Protein AF-A0A661N3G0-F1 (afdb_monomer)

Mean predicted aligned error: 7.94 Å

Structure (mmCIF, N/CA/C/O backbone):
data_AF-A0A661N3G0-F1
#
_entry.id   AF-A0A661N3G0-F1
#
loop_
_atom_site.group_PDB
_atom_site.id
_atom_site.type_symb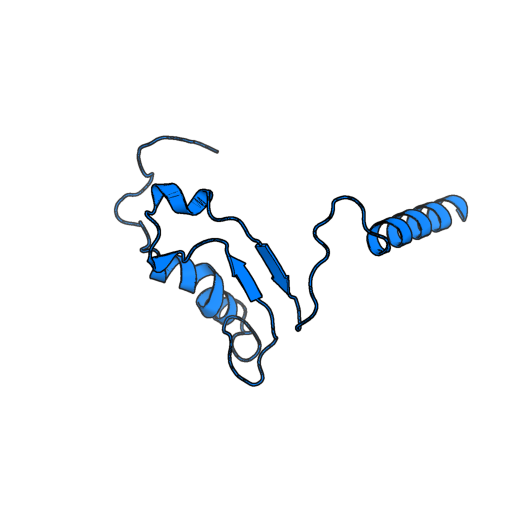ol
_atom_site.label_atom_id
_atom_site.label_alt_id
_atom_site.label_comp_id
_atom_site.label_asym_id
_atom_site.label_entity_id
_atom_site.label_seq_id
_atom_site.pdbx_PDB_ins_code
_atom_site.Cartn_x
_atom_site.Cartn_y
_atom_site.Cartn_z
_atom_site.occupancy
_atom_site.B_iso_or_equiv
_atom_site.auth_seq_id
_atom_site.auth_comp_id
_atom_site.auth_asym_id
_atom_site.auth_atom_id
_atom_site.pdbx_PDB_model_num
ATOM 1 N N . PRO A 1 1 ? -2.608 17.519 -13.783 1.00 49.88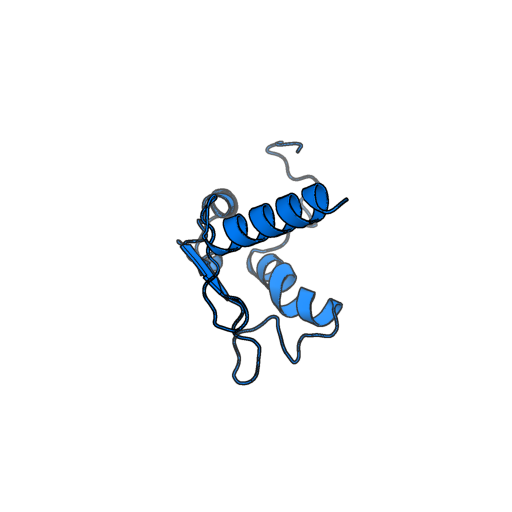 1 PRO A N 1
ATOM 2 C CA . PRO A 1 1 ? -1.341 16.776 -14.008 1.00 49.88 1 PRO A CA 1
ATOM 3 C C . PRO A 1 1 ? -0.982 16.758 -15.501 1.00 49.88 1 PRO A C 1
ATOM 5 O O . PRO A 1 1 ? -1.880 16.569 -16.317 1.00 49.88 1 PRO A O 1
ATOM 8 N N . ARG A 1 2 ? 0.291 16.976 -15.868 1.00 54.69 2 ARG A N 1
ATOM 9 C CA . ARG A 1 2 ? 0.747 16.731 -17.246 1.00 54.69 2 ARG A CA 1
ATOM 10 C C . ARG A 1 2 ? 0.646 15.224 -17.504 1.00 54.69 2 ARG A C 1
ATOM 12 O O . ARG A 1 2 ? 1.445 14.470 -16.968 1.00 54.69 2 ARG A O 1
ATOM 19 N N . ARG A 1 3 ? -0.375 14.793 -18.248 1.00 56.97 3 ARG A N 1
ATOM 20 C CA . ARG A 1 3 ? -0.420 13.466 -18.874 1.00 56.97 3 ARG A CA 1
ATOM 21 C C . ARG A 1 3 ? 0.278 13.610 -20.222 1.00 56.97 3 ARG A C 1
ATOM 23 O O . ARG A 1 3 ? -0.356 14.011 -21.189 1.00 56.97 3 ARG A O 1
ATOM 30 N N . GLY A 1 4 ? 1.593 13.445 -20.229 1.00 65.81 4 GLY A N 1
ATOM 31 C CA . GLY A 1 4 ? 2.355 13.228 -21.453 1.00 65.81 4 GLY A CA 1
ATOM 32 C C . GLY A 1 4 ? 2.847 11.789 -21.440 1.00 65.81 4 GLY A C 1
ATOM 33 O O . GLY A 1 4 ? 3.176 11.285 -20.367 1.00 65.81 4 GLY A O 1
ATOM 34 N N . ASP A 1 5 ? 2.876 11.148 -22.602 1.00 72.06 5 ASP A N 1
ATOM 35 C CA . ASP A 1 5 ? 3.332 9.758 -22.731 1.00 72.06 5 ASP A CA 1
ATOM 36 C C . ASP A 1 5 ? 4.852 9.626 -22.512 1.00 72.06 5 ASP A C 1
ATOM 38 O O . ASP A 1 5 ? 5.359 8.543 -22.229 1.00 72.06 5 ASP A O 1
ATOM 42 N N . GLU A 1 6 ? 5.589 10.740 -22.589 1.00 80.06 6 GLU A N 1
ATOM 43 C CA . GLU A 1 6 ? 7.025 10.792 -22.325 1.00 80.06 6 GLU A CA 1
ATOM 44 C C . GLU A 1 6 ? 7.349 10.996 -20.836 1.00 80.06 6 GLU A C 1
ATOM 46 O O . GLU A 1 6 ? 6.908 11.972 -20.216 1.00 80.06 6 GLU A O 1
ATOM 51 N N . PRO A 1 7 ? 8.183 10.122 -20.247 1.00 80.19 7 PRO A N 1
ATOM 52 C CA . PRO A 1 7 ? 8.609 10.279 -18.861 1.00 80.19 7 PRO A CA 1
ATOM 53 C C . PRO A 1 7 ? 9.532 11.481 -18.670 1.00 80.19 7 PRO A C 1
ATOM 55 O O . PRO A 1 7 ? 10.489 11.659 -19.416 1.00 80.19 7 PRO A O 1
ATOM 58 N N . LEU A 1 8 ? 9.268 12.265 -17.620 1.00 85.25 8 LEU A N 1
ATOM 59 C CA . LEU A 1 8 ? 9.961 13.530 -17.333 1.00 85.25 8 LEU A CA 1
ATOM 60 C C . LEU A 1 8 ? 11.479 13.373 -17.148 1.00 85.25 8 LEU A C 1
ATOM 62 O O . LEU A 1 8 ? 12.242 14.204 -17.627 1.00 85.25 8 LEU A O 1
ATOM 66 N N . ALA A 1 9 ? 11.906 12.313 -16.461 1.00 90.19 9 ALA A N 1
ATOM 67 C CA . ALA A 1 9 ? 13.308 11.978 -16.229 1.00 90.19 9 ALA A CA 1
ATOM 68 C C . ALA A 1 9 ? 13.484 10.454 -16.354 1.00 90.19 9 ALA A C 1
ATOM 70 O O . ALA A 1 9 ? 13.357 9.725 -15.370 1.00 90.19 9 ALA A O 1
ATOM 71 N N . PRO A 1 10 ? 13.719 9.926 -17.571 1.00 88.88 10 PRO A N 1
ATOM 72 C CA . PRO A 1 10 ? 13.758 8.483 -17.808 1.00 88.88 10 PRO A CA 1
ATOM 73 C C . PRO A 1 10 ? 14.797 7.736 -16.963 1.00 88.88 10 PRO A C 1
ATOM 75 O O . PRO A 1 10 ? 14.573 6.584 -16.607 1.00 88.88 10 PRO A O 1
ATOM 78 N N . THR A 1 11 ? 15.906 8.396 -16.629 1.00 94.50 11 THR A N 1
ATOM 79 C CA . THR A 1 11 ? 16.998 7.845 -15.814 1.00 94.50 11 THR A CA 1
ATOM 80 C C . THR A 1 11 ? 16.679 7.773 -14.323 1.00 94.50 11 THR A C 1
ATOM 82 O O . THR A 1 11 ? 17.368 7.064 -13.604 1.00 94.50 11 THR A O 1
ATOM 85 N N . GLU A 1 12 ? 15.656 8.488 -13.853 1.00 93.12 12 GLU A N 1
ATOM 86 C CA . GLU A 1 12 ? 15.226 8.511 -12.446 1.00 93.12 12 GLU A CA 1
ATOM 87 C C . GLU A 1 12 ? 13.996 7.619 -12.207 1.00 93.12 12 GLU A C 1
ATOM 89 O O . GLU A 1 12 ? 13.358 7.688 -11.155 1.00 93.12 12 GLU A O 1
ATOM 94 N N . ARG A 1 13 ? 13.618 6.785 -13.189 1.00 91.25 13 ARG A N 1
ATOM 95 C CA . ARG A 1 13 ? 12.491 5.860 -13.034 1.00 91.25 13 ARG A CA 1
ATOM 96 C C . ARG A 1 13 ? 12.795 4.833 -11.954 1.00 91.25 13 ARG A C 1
ATOM 98 O O . ARG A 1 13 ? 13.809 4.145 -12.008 1.00 91.25 13 ARG A O 1
ATOM 105 N N . LEU A 1 14 ? 11.844 4.684 -11.042 1.00 93.94 14 LEU A N 1
ATOM 106 C CA . LEU A 1 14 ? 11.853 3.613 -10.062 1.00 93.94 14 LEU A CA 1
ATOM 107 C C . LEU A 1 14 ? 11.313 2.329 -10.688 1.00 93.94 14 LEU A C 1
ATOM 109 O O . LEU A 1 14 ? 10.345 2.343 -11.454 1.00 93.94 14 LEU A O 1
ATOM 113 N N . THR A 1 15 ? 11.900 1.207 -10.300 1.00 95.50 15 THR A N 1
ATOM 114 C CA . THR A 1 15 ? 11.259 -0.100 -10.428 1.00 95.50 15 THR A CA 1
ATOM 115 C C . THR A 1 15 ? 10.016 -0.170 -9.536 1.00 95.50 15 THR A C 1
ATOM 117 O O . THR A 1 15 ? 9.875 0.576 -8.563 1.00 95.50 15 THR A O 1
ATOM 120 N N . VAL A 1 16 ? 9.117 -1.117 -9.819 1.00 96.31 16 VAL A N 1
ATOM 121 C CA . VAL A 1 16 ? 7.934 -1.358 -8.973 1.00 96.31 16 VAL A CA 1
ATOM 122 C C . VAL A 1 16 ? 8.339 -1.676 -7.531 1.00 96.31 16 VAL A C 1
ATOM 124 O O . VAL A 1 16 ? 7.723 -1.171 -6.597 1.00 96.31 16 VAL A O 1
ATOM 127 N N . ALA A 1 17 ? 9.406 -2.455 -7.335 1.00 97.38 17 ALA A N 1
ATOM 128 C CA . ALA A 1 17 ? 9.900 -2.799 -6.006 1.00 97.38 17 ALA A CA 1
ATOM 129 C C . ALA A 1 17 ? 10.428 -1.582 -5.237 1.00 97.38 17 ALA A C 1
ATOM 131 O O . ALA A 1 17 ? 10.105 -1.412 -4.061 1.00 97.38 17 ALA A O 1
ATOM 132 N N . GLU A 1 18 ? 11.187 -0.707 -5.900 1.00 97.69 18 GLU A N 1
ATOM 133 C CA . GLU A 1 18 ? 11.668 0.538 -5.295 1.00 97.69 18 GLU A CA 1
ATOM 134 C C . GLU A 1 18 ? 10.512 1.475 -4.948 1.00 97.69 18 GLU A C 1
ATOM 136 O O . GLU A 1 18 ? 10.487 2.019 -3.847 1.00 97.69 18 GLU A O 1
ATOM 141 N N . ALA A 1 19 ? 9.527 1.622 -5.840 1.00 96.62 19 ALA A N 1
ATOM 142 C CA . ALA A 1 19 ? 8.335 2.425 -5.583 1.00 96.62 19 ALA A CA 1
ATOM 143 C C . ALA A 1 19 ? 7.499 1.856 -4.421 1.00 96.62 19 ALA A C 1
ATOM 145 O O . ALA A 1 19 ? 7.045 2.605 -3.555 1.00 96.62 19 ALA A O 1
ATOM 146 N N . PHE A 1 20 ? 7.339 0.532 -4.350 1.00 96.94 20 PHE A N 1
ATOM 147 C CA . PHE A 1 20 ? 6.614 -0.128 -3.266 1.00 96.94 20 PHE A CA 1
ATOM 148 C C . PHE A 1 20 ? 7.315 0.071 -1.917 1.00 96.94 20 PHE A C 1
ATOM 150 O O . PHE A 1 20 ? 6.675 0.456 -0.937 1.00 96.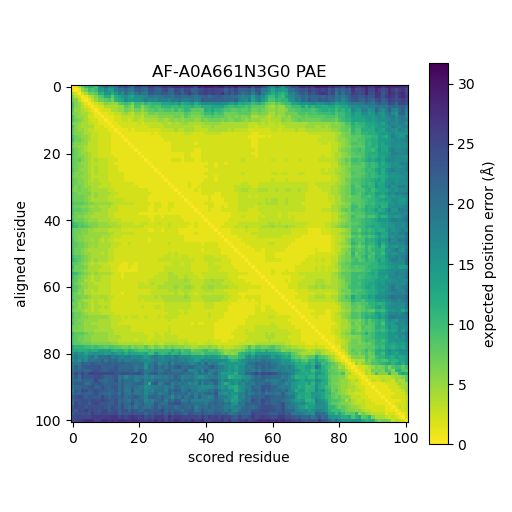94 20 P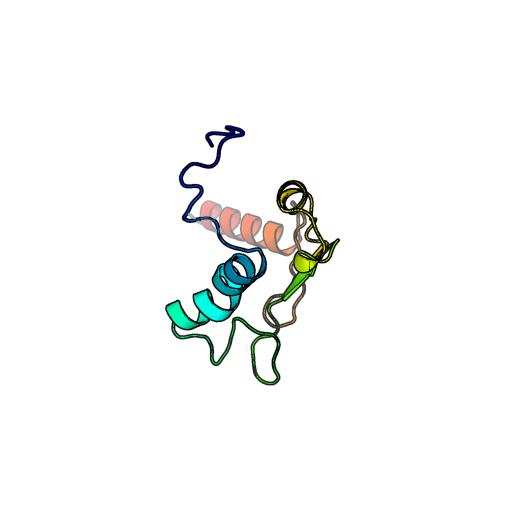HE A O 1
ATOM 157 N N . ALA A 1 21 ? 8.639 -0.113 -1.865 1.00 98.12 21 ALA A N 1
ATOM 158 C CA . ALA A 1 21 ? 9.438 0.146 -0.668 1.00 98.12 21 ALA A CA 1
ATOM 159 C C . ALA A 1 21 ? 9.415 1.632 -0.273 1.00 98.12 21 ALA A C 1
ATOM 161 O O . ALA A 1 21 ? 9.250 1.948 0.907 1.00 98.12 21 ALA A O 1
ATOM 162 N N . ALA A 1 22 ? 9.510 2.544 -1.252 1.00 98.06 22 ALA A N 1
ATOM 163 C CA . ALA A 1 22 ? 9.407 3.991 -1.051 1.00 98.06 22 ALA A CA 1
ATOM 164 C C . ALA A 1 22 ? 8.117 4.376 -0.314 1.00 98.06 22 ALA A C 1
ATOM 166 O O . ALA A 1 22 ? 8.166 5.191 0.603 1.00 98.06 22 ALA A O 1
ATOM 167 N N . MET A 1 23 ? 6.994 3.741 -0.663 1.00 96.81 23 MET A N 1
ATOM 168 C CA . MET A 1 23 ? 5.679 3.999 -0.068 1.00 96.81 23 MET A CA 1
ATOM 169 C C . MET A 1 23 ? 5.393 3.217 1.223 1.00 96.81 23 MET A C 1
ATOM 171 O O . MET A 1 23 ? 4.354 3.436 1.842 1.00 96.81 23 MET A O 1
ATOM 175 N N . THR A 1 24 ? 6.281 2.311 1.642 1.00 97.75 24 THR A N 1
ATOM 176 C CA . THR A 1 24 ? 6.073 1.439 2.811 1.00 97.75 24 THR A CA 1
ATOM 177 C C . THR A 1 24 ? 7.254 1.520 3.780 1.00 97.75 24 THR A C 1
ATOM 179 O O . THR A 1 24 ? 7.311 2.423 4.618 1.00 97.75 24 THR A O 1
ATOM 182 N N . THR A 1 25 ? 8.225 0.616 3.668 1.00 98.50 25 THR A N 1
ATOM 183 C CA . THR A 1 25 ? 9.342 0.470 4.610 1.00 98.50 25 THR A CA 1
ATOM 184 C C . THR A 1 25 ? 10.266 1.688 4.628 1.00 98.50 25 THR A C 1
ATOM 186 O O . THR A 1 25 ? 10.711 2.109 5.695 1.00 98.50 25 THR A O 1
ATOM 189 N N . HIS A 1 26 ? 10.540 2.305 3.474 1.00 98.56 26 HIS A N 1
ATOM 190 C CA . HIS A 1 26 ? 11.383 3.501 3.407 1.00 98.56 26 HIS A CA 1
ATOM 191 C C . HIS A 1 26 ? 10.668 4.733 3.960 1.00 98.56 26 HIS A C 1
ATOM 193 O O . HIS A 1 26 ? 11.316 5.539 4.625 1.00 98.56 26 HIS A O 1
ATOM 199 N N . ALA A 1 27 ? 9.361 4.879 3.723 1.00 98.25 27 ALA A N 1
ATOM 200 C CA . ALA A 1 27 ? 8.569 5.947 4.329 1.00 98.25 27 ALA A CA 1
ATOM 201 C C . ALA A 1 27 ? 8.537 5.811 5.858 1.00 98.25 27 ALA A C 1
ATOM 203 O O . ALA A 1 27 ? 8.770 6.789 6.564 1.00 98.25 27 ALA A O 1
ATOM 204 N N . ALA A 1 28 ? 8.332 4.596 6.377 1.00 98.38 28 ALA A N 1
ATOM 205 C CA . ALA A 1 28 ? 8.337 4.350 7.818 1.00 98.38 28 ALA A CA 1
ATOM 206 C C . ALA A 1 28 ? 9.687 4.703 8.460 1.00 98.38 28 ALA A C 1
ATOM 208 O O . ALA A 1 28 ? 9.707 5.399 9.472 1.00 98.38 28 ALA A O 1
ATOM 209 N N . ARG A 1 29 ? 10.804 4.325 7.821 1.00 98.50 29 ARG A N 1
ATOM 210 C CA . ARG A 1 29 ? 12.154 4.696 8.273 1.00 98.50 29 ARG A CA 1
ATOM 211 C C . ARG A 1 29 ? 12.390 6.207 8.246 1.00 98.50 29 ARG A C 1
ATOM 213 O O . ARG A 1 29 ? 12.959 6.757 9.179 1.00 98.50 29 ARG A O 1
ATOM 220 N N . GLN A 1 30 ? 11.954 6.896 7.189 1.00 98.50 30 GLN A N 1
ATOM 221 C CA . GLN A 1 30 ? 12.079 8.359 7.090 1.00 98.50 30 GLN A CA 1
ATOM 222 C C . GLN A 1 30 ? 11.306 9.087 8.197 1.00 98.50 30 GLN A C 1
ATOM 224 O O . GLN A 1 30 ? 11.714 10.160 8.631 1.00 98.50 30 GLN A O 1
ATOM 229 N N . LEU A 1 31 ? 10.200 8.496 8.652 1.00 98.12 31 LEU A N 1
ATOM 230 C CA . LEU A 1 31 ? 9.377 9.010 9.741 1.00 98.12 31 LEU A CA 1
ATOM 231 C C . LEU A 1 31 ? 9.835 8.540 11.135 1.00 98.12 31 LEU A C 1
ATOM 233 O O . LEU A 1 31 ? 9.289 9.024 12.125 1.00 98.12 31 LEU A O 1
ATOM 237 N N . GLY A 1 32 ? 10.806 7.624 11.230 1.00 98.38 32 GLY A N 1
ATOM 238 C CA . GLY A 1 32 ? 11.267 7.043 12.496 1.00 98.38 32 GLY A CA 1
ATOM 239 C C . GLY A 1 32 ? 10.226 6.154 13.187 1.00 98.38 32 GLY A C 1
ATOM 240 O O . GLY A 1 32 ? 10.136 6.151 14.414 1.00 98.38 32 GLY A O 1
ATOM 241 N N . VAL A 1 33 ? 9.379 5.465 12.413 1.00 98.25 33 VAL A N 1
ATOM 242 C CA . VAL A 1 33 ? 8.281 4.611 12.916 1.00 98.25 33 VAL A CA 1
ATOM 243 C C . VAL A 1 33 ? 8.351 3.166 12.408 1.00 98.25 33 VAL A C 1
ATOM 245 O O . VAL A 1 33 ? 7.390 2.411 12.549 1.00 98.25 33 VAL A O 1
ATOM 248 N N . GLU A 1 34 ? 9.469 2.760 11.814 1.00 98.19 34 GLU A N 1
ATOM 249 C CA . GLU A 1 34 ? 9.708 1.439 11.220 1.00 98.19 34 GLU A CA 1
ATOM 250 C C . GLU A 1 34 ? 9.580 0.269 12.206 1.00 98.19 34 GLU A C 1
ATOM 252 O O . GLU A 1 34 ? 9.218 -0.838 11.804 1.00 98.19 34 GLU A O 1
ATOM 257 N N . GLU A 1 35 ? 9.808 0.516 13.498 1.00 98.25 35 GLU A N 1
ATOM 258 C CA . GLU A 1 35 ? 9.615 -0.468 14.573 1.00 98.25 35 GLU A CA 1
ATOM 259 C C . GLU A 1 35 ? 8.132 -0.792 14.808 1.00 98.25 35 GLU A C 1
ATOM 261 O O . GLU A 1 35 ? 7.792 -1.817 15.395 1.00 98.25 35 GLU A O 1
ATOM 266 N N . HIS A 1 36 ? 7.225 0.067 14.336 1.00 97.94 36 HIS A N 1
ATOM 267 C CA . HIS A 1 36 ? 5.790 -0.050 14.588 1.00 97.94 36 HIS A CA 1
ATOM 268 C C . HIS A 1 36 ? 4.947 -0.132 13.312 1.00 97.94 36 HIS A C 1
ATOM 270 O O . HIS A 1 36 ? 3.809 -0.593 13.380 1.00 97.94 36 HIS A O 1
ATOM 276 N N . ARG A 1 37 ? 5.454 0.333 12.163 1.00 98.00 37 ARG A N 1
ATOM 277 C CA . ARG A 1 37 ? 4.706 0.487 10.902 1.00 98.00 37 ARG A CA 1
ATOM 278 C C . ARG A 1 37 ? 5.593 0.224 9.682 1.00 98.00 37 ARG A C 1
ATOM 280 O O . ARG A 1 37 ? 6.814 0.177 9.775 1.00 98.00 37 ARG A O 1
ATOM 287 N N . GLY A 1 38 ? 4.965 0.093 8.513 1.00 96.56 38 GLY A N 1
ATOM 288 C CA . GLY A 1 38 ? 5.653 0.004 7.218 1.00 96.56 38 GLY A CA 1
ATOM 289 C C . GLY A 1 38 ? 5.961 -1.413 6.733 1.00 96.56 38 GLY A C 1
ATOM 290 O O . GLY A 1 38 ? 6.367 -1.568 5.585 1.00 96.56 38 GLY A O 1
ATOM 291 N N . SER A 1 39 ? 5.730 -2.439 7.555 1.00 98.12 39 SER A N 1
ATOM 292 C CA . SER A 1 39 ? 5.758 -3.848 7.151 1.00 98.12 39 SER A CA 1
ATOM 293 C C . SER A 1 39 ? 4.756 -4.680 7.956 1.00 98.12 39 SER A C 1
ATOM 295 O O . SER A 1 39 ? 4.329 -4.279 9.039 1.00 98.12 39 SER A O 1
ATOM 297 N N . LEU A 1 40 ? 4.372 -5.841 7.415 1.00 97.31 40 LEU A N 1
ATOM 298 C CA . LEU A 1 40 ? 3.477 -6.795 8.073 1.00 97.31 40 LEU A CA 1
ATOM 299 C C . LEU A 1 40 ? 4.298 -7.845 8.823 1.00 97.31 40 LEU A C 1
ATOM 301 O O . LEU A 1 40 ? 4.586 -8.923 8.308 1.00 97.31 40 LEU A O 1
ATOM 305 N N . GLU A 1 41 ? 4.681 -7.505 10.048 1.00 97.94 41 GLU A N 1
ATOM 306 C CA . GLU A 1 41 ? 5.451 -8.355 10.958 1.00 97.94 41 GLU A CA 1
ATOM 307 C C . GLU A 1 41 ? 4.759 -8.425 12.323 1.00 97.94 41 GLU A C 1
ATOM 309 O O . GLU A 1 41 ? 3.999 -7.532 12.708 1.00 97.94 41 GLU A O 1
ATOM 314 N N . GLN A 1 42 ? 5.021 -9.491 13.080 1.00 97.56 42 GLN A N 1
ATOM 315 C CA . GLN A 1 42 ? 4.461 -9.639 14.420 1.00 97.56 42 GLN A CA 1
ATOM 316 C C . GLN A 1 42 ? 4.913 -8.484 15.329 1.00 97.56 42 GLN A C 1
ATOM 318 O O . GLN A 1 42 ? 6.096 -8.168 15.398 1.00 97.56 42 GLN A O 1
ATOM 323 N N . GLY A 1 43 ? 3.965 -7.878 16.048 1.00 97.19 43 GLY A N 1
ATOM 324 C CA . GLY A 1 43 ? 4.223 -6.759 16.962 1.00 97.19 43 GLY A CA 1
ATOM 325 C C . GLY A 1 43 ? 4.056 -5.368 16.340 1.00 97.19 43 GLY A C 1
ATOM 326 O O . GLY A 1 43 ? 3.978 -4.395 17.087 1.00 97.19 43 GLY A O 1
ATOM 327 N N . LYS A 1 44 ? 3.933 -5.263 15.010 1.00 98.38 44 LYS A N 1
ATOM 328 C CA . LYS A 1 44 ? 3.633 -4.002 14.312 1.00 98.38 44 LYS A CA 1
ATOM 329 C C . LYS A 1 44 ? 2.128 -3.760 14.187 1.00 98.38 44 LYS A C 1
ATOM 331 O O . LYS A 1 44 ? 1.317 -4.676 14.342 1.00 98.38 44 LYS A O 1
ATOM 336 N N . ALA A 1 45 ? 1.758 -2.513 13.905 1.00 97.88 45 ALA A N 1
ATOM 337 C CA . ALA A 1 45 ? 0.383 -2.139 13.604 1.00 97.88 45 ALA A CA 1
ATOM 338 C C . ALA A 1 45 ? -0.120 -2.901 12.370 1.00 97.88 45 ALA A C 1
ATOM 340 O O . ALA A 1 45 ? 0.569 -2.995 11.353 1.00 97.88 45 ALA A O 1
ATOM 341 N N . ALA A 1 46 ? -1.344 -3.423 12.449 1.00 97.88 46 ALA A N 1
ATOM 342 C CA . ALA A 1 46 ? -1.995 -4.125 11.347 1.00 97.88 46 ALA A CA 1
ATOM 343 C C . ALA A 1 46 ? -2.624 -3.132 10.350 1.00 97.88 46 ALA A C 1
ATOM 345 O O . ALA A 1 46 ? -3.836 -3.140 10.121 1.00 97.88 46 ALA A O 1
ATOM 346 N N . ASP A 1 47 ? -1.780 -2.269 9.784 1.00 97.75 47 ASP A N 1
ATOM 347 C CA . ASP A 1 47 ? -2.138 -1.343 8.714 1.00 97.75 47 ASP A CA 1
ATOM 348 C C . ASP A 1 47 ? -1.878 -2.006 7.363 1.00 97.75 47 ASP A C 1
ATOM 350 O O . ASP A 1 47 ? -0.732 -2.287 7.005 1.00 97.75 47 ASP A O 1
ATOM 354 N N . LEU A 1 48 ? -2.938 -2.274 6.604 1.00 97.31 48 LEU A N 1
ATOM 355 C CA . LEU A 1 48 ? -2.814 -2.962 5.322 1.00 97.31 48 LEU A CA 1
ATOM 356 C C . LEU A 1 48 ? -3.892 -2.550 4.332 1.00 97.31 48 LEU A C 1
ATOM 358 O O . LEU A 1 48 ? -4.975 -2.083 4.695 1.00 97.31 48 LEU A O 1
ATOM 362 N N . VAL A 1 49 ? -3.590 -2.786 3.061 1.00 97.00 49 VAL A N 1
ATOM 363 C CA . VAL A 1 49 ? -4.532 -2.661 1.953 1.00 97.00 49 VAL A CA 1
ATOM 364 C C . VAL A 1 49 ? -4.646 -3.993 1.231 1.00 97.00 49 VAL A C 1
ATOM 366 O O . VAL A 1 49 ? -3.649 -4.678 1.009 1.00 97.00 49 VAL A O 1
ATOM 369 N N . LEU A 1 50 ? -5.869 -4.356 0.860 1.00 97.25 50 LEU A N 1
ATOM 370 C CA . LEU A 1 50 ? -6.124 -5.466 -0.047 1.00 97.25 50 LEU A CA 1
ATOM 371 C C . LEU A 1 50 ? -6.259 -4.904 -1.460 1.00 97.25 50 LEU A C 1
ATOM 373 O O . LEU A 1 50 ? -7.073 -4.011 -1.692 1.00 97.25 50 LEU A O 1
ATOM 377 N N . LEU A 1 51 ? -5.471 -5.431 -2.391 1.00 97.50 51 LEU A N 1
ATOM 378 C CA . LEU A 1 51 ? -5.442 -4.991 -3.783 1.00 97.50 51 LEU A CA 1
ATOM 379 C C . LEU A 1 51 ? -6.094 -6.037 -4.690 1.00 97.50 51 LEU A C 1
ATOM 381 O O . LEU A 1 51 ? -6.009 -7.235 -4.429 1.00 97.50 51 LEU A O 1
ATOM 385 N N . SER A 1 52 ? -6.730 -5.580 -5.767 1.00 98.25 52 SER A N 1
ATOM 386 C CA . SER A 1 52 ? -7.368 -6.449 -6.770 1.00 98.25 52 SER A CA 1
ATOM 387 C C . SER A 1 52 ? -6.381 -7.257 -7.618 1.00 98.25 52 SER A C 1
ATOM 389 O O . SER A 1 52 ? -6.756 -8.285 -8.180 1.00 98.25 52 SER A O 1
ATOM 391 N N . ARG A 1 53 ? -5.123 -6.810 -7.710 1.00 98.19 53 ARG A N 1
ATOM 392 C CA . ARG A 1 53 ? -4.027 -7.468 -8.434 1.00 98.19 53 ARG A CA 1
ATOM 393 C C . ARG A 1 53 ? -2.713 -7.296 -7.679 1.00 98.19 53 ARG A C 1
ATOM 395 O O . ARG A 1 53 ? -2.562 -6.357 -6.898 1.00 98.19 53 ARG A O 1
ATOM 402 N N . ASN A 1 54 ? -1.761 -8.192 -7.935 1.00 97.75 54 ASN A N 1
ATOM 403 C CA . ASN A 1 54 ? -0.399 -8.068 -7.429 1.00 97.75 54 ASN A CA 1
ATOM 404 C C . ASN A 1 54 ? 0.363 -6.987 -8.226 1.00 97.75 54 ASN A C 1
ATOM 406 O O . ASN A 1 54 ? 0.568 -7.178 -9.428 1.00 97.75 54 ASN A O 1
ATOM 410 N N . PRO A 1 55 ? 0.829 -5.888 -7.601 1.00 97.12 55 PRO A N 1
ATOM 411 C CA . PRO A 1 55 ? 1.591 -4.853 -8.300 1.00 97.12 55 PRO A CA 1
ATOM 412 C C . PRO A 1 55 ? 2.885 -5.374 -8.933 1.00 97.12 55 PRO A C 1
ATOM 414 O O . PRO A 1 55 ? 3.298 -4.864 -9.966 1.00 97.12 55 PRO A O 1
ATOM 417 N N . PHE A 1 56 ? 3.507 -6.404 -8.346 1.00 97.50 56 PHE A N 1
ATOM 418 C CA . PHE A 1 56 ? 4.767 -6.971 -8.841 1.00 97.50 56 PHE A CA 1
ATOM 419 C C . PHE A 1 56 ? 4.612 -7.783 -10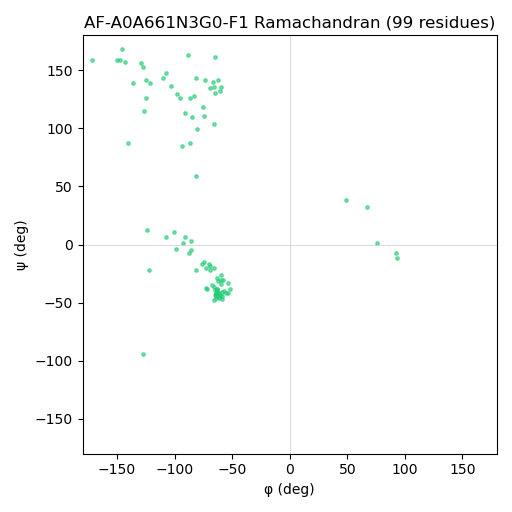.133 1.00 97.50 56 PHE A C 1
ATOM 421 O O . PHE A 1 56 ? 5.589 -7.946 -10.857 1.00 97.50 56 PHE A O 1
ATOM 428 N N . ASP A 1 57 ? 3.390 -8.231 -10.435 1.00 97.44 57 ASP A N 1
ATOM 429 C CA . ASP A 1 57 ? 3.056 -8.976 -11.654 1.00 97.44 57 ASP A CA 1
ATOM 430 C C . ASP A 1 57 ? 2.247 -8.119 -12.651 1.00 97.44 57 ASP A C 1
ATOM 432 O O . ASP A 1 57 ? 1.756 -8.627 -13.657 1.00 97.44 57 ASP A O 1
ATOM 436 N N . THR A 1 58 ? 2.062 -6.823 -12.365 1.00 97.00 58 THR A N 1
ATOM 437 C CA . THR A 1 58 ? 1.275 -5.894 -13.192 1.00 97.00 58 THR A CA 1
ATOM 438 C C . THR A 1 58 ? 2.207 -4.992 -14.003 1.00 97.00 58 THR A C 1
ATOM 440 O O . THR A 1 58 ? 3.192 -4.477 -13.472 1.00 97.00 58 THR A O 1
ATOM 443 N N . ALA A 1 59 ? 1.896 -4.779 -15.286 1.00 94.69 59 ALA A N 1
ATOM 444 C CA . ALA A 1 59 ? 2.663 -3.868 -16.131 1.00 94.69 59 ALA A CA 1
ATOM 445 C C . ALA A 1 59 ? 2.599 -2.426 -15.579 1.00 94.69 59 ALA A C 1
ATOM 447 O O . ALA A 1 59 ? 1.542 -2.019 -15.089 1.00 94.69 59 ALA A O 1
ATOM 448 N N . PRO A 1 60 ? 3.690 -1.637 -15.632 1.00 91.62 60 PRO A N 1
ATOM 449 C CA . PRO A 1 60 ? 3.726 -0.281 -15.074 1.00 91.62 60 PRO A CA 1
ATOM 450 C C . PRO A 1 60 ? 2.587 0.640 -15.537 1.00 91.62 60 PRO A C 1
ATOM 452 O O . PRO A 1 60 ? 2.057 1.415 -14.743 1.00 91.62 60 PRO A O 1
ATOM 455 N N . GLU A 1 61 ? 2.201 0.533 -16.805 1.00 90.44 61 GLU A N 1
ATOM 456 C CA . GLU A 1 61 ? 1.091 1.245 -17.438 1.00 90.44 61 GLU A CA 1
ATOM 457 C C . GLU A 1 61 ? -0.284 0.904 -16.836 1.00 90.44 61 GLU A C 1
ATOM 459 O O . GLU A 1 61 ? -1.148 1.778 -16.771 1.00 90.44 61 GLU A O 1
ATOM 464 N N . ASP A 1 62 ? -0.449 -0.310 -16.305 1.00 95.50 62 ASP A N 1
ATOM 465 C CA . ASP A 1 62 ? -1.709 -0.836 -15.763 1.00 95.50 62 ASP A CA 1
ATOM 466 C C . ASP A 1 62 ? -1.794 -0.730 -14.226 1.00 95.50 62 ASP A C 1
ATOM 468 O O . ASP A 1 62 ? -2.815 -1.074 -13.617 1.00 95.50 62 ASP A O 1
ATOM 472 N N . LEU A 1 63 ? -0.729 -0.258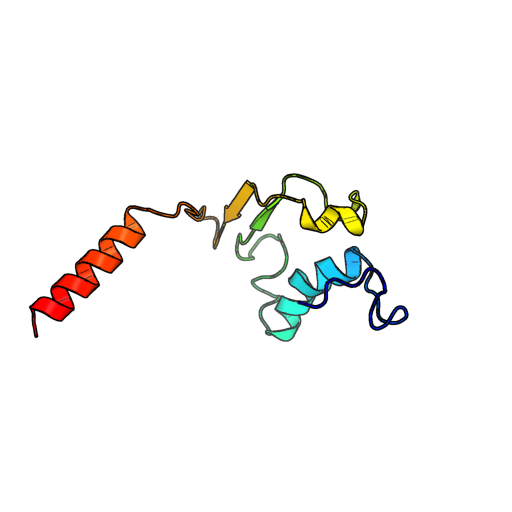 -13.559 1.00 94.81 63 LEU A N 1
ATOM 473 C CA . LEU A 1 63 ? -0.691 -0.112 -12.096 1.00 94.81 63 LEU A CA 1
ATOM 474 C C . LEU A 1 63 ? -1.787 0.827 -11.576 1.00 94.81 63 LEU A C 1
ATOM 476 O O . LEU A 1 63 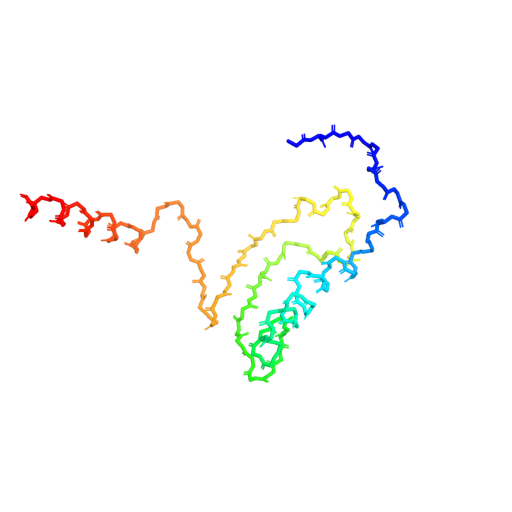? -2.319 0.611 -10.487 1.00 94.81 63 LEU A O 1
ATOM 480 N N . GLY A 1 64 ? -2.135 1.858 -12.352 1.00 93.38 64 GLY A N 1
ATOM 481 C CA . GLY A 1 64 ? -3.184 2.820 -12.003 1.00 93.38 64 GLY A CA 1
ATOM 482 C C . GLY A 1 64 ? -4.589 2.215 -11.945 1.00 93.38 64 GLY A C 1
ATOM 483 O O . GLY A 1 64 ? -5.459 2.772 -11.278 1.00 93.38 64 GLY A O 1
ATOM 484 N N . ASP A 1 65 ? -4.785 1.062 -12.583 1.00 96.62 65 ASP A N 1
ATOM 485 C CA . ASP A 1 65 ? -6.066 0.362 -12.635 1.00 96.62 65 ASP A CA 1
ATOM 486 C C . ASP A 1 65 ? -6.213 -0.676 -11.510 1.00 96.62 65 ASP A C 1
ATOM 488 O O . ASP A 1 65 ? -7.201 -1.415 -11.472 1.00 96.62 65 ASP A O 1
ATOM 492 N N . ILE A 1 66 ? -5.220 -0.810 -10.620 1.00 97.50 66 ILE A N 1
ATOM 493 C CA . ILE A 1 66 ? -5.313 -1.708 -9.467 1.00 97.50 66 ILE A CA 1
ATOM 494 C C . ILE A 1 66 ? -6.249 -1.082 -8.432 1.00 97.50 66 ILE A C 1
ATOM 496 O O . ILE A 1 66 ? -5.923 -0.104 -7.762 1.00 97.50 66 ILE A O 1
ATOM 500 N N . GLU A 1 67 ? -7.418 -1.689 -8.260 1.00 96.88 67 GLU A N 1
ATOM 501 C CA . GLU A 1 67 ? -8.383 -1.266 -7.249 1.00 96.88 67 GLU A CA 1
ATOM 502 C C . GLU A 1 67 ? -7.945 -1.653 -5.831 1.00 96.88 67 GLU A C 1
ATOM 504 O O . GLU A 1 67 ? -7.459 -2.766 -5.594 1.00 96.88 67 GLU A O 1
ATOM 509 N N . VAL A 1 68 ? -8.198 -0.752 -4.879 1.00 96.00 68 VAL A N 1
ATOM 510 C CA . VAL A 1 68 ? -8.127 -1.033 -3.441 1.00 96.00 68 VAL A CA 1
ATOM 511 C C . VAL A 1 68 ? -9.459 -1.638 -3.005 1.00 96.00 68 VAL A C 1
ATOM 513 O O . VAL A 1 68 ? -10.476 -0.950 -2.943 1.00 96.00 68 VAL A O 1
ATOM 516 N N . LEU A 1 69 ? -9.445 -2.929 -2.685 1.00 96.06 69 LEU A N 1
ATOM 517 C CA . LEU A 1 69 ? -10.625 -3.689 -2.264 1.00 96.06 69 LEU A CA 1
ATOM 518 C C . LEU A 1 69 ? -10.959 -3.487 -0.782 1.00 96.06 69 LEU A C 1
ATOM 520 O O . LEU A 1 69 ? -12.093 -3.701 -0.359 1.00 96.06 69 LEU A O 1
ATOM 524 N N . GLY A 1 70 ? -9.975 -3.079 0.017 1.00 96.06 70 GLY A N 1
ATOM 525 C CA . GLY A 1 70 ? -10.163 -2.802 1.432 1.00 96.06 70 GLY A CA 1
ATOM 526 C C . GLY A 1 70 ? -8.938 -2.165 2.066 1.00 96.06 70 GLY A C 1
ATOM 527 O O . GLY A 1 70 ? -7.818 -2.285 1.567 1.00 96.06 70 GLY A O 1
ATOM 528 N N . THR A 1 71 ? -9.164 -1.491 3.186 1.00 96.50 71 THR A N 1
ATOM 529 C CA . THR A 1 71 ? -8.122 -0.857 3.995 1.00 96.50 71 THR A CA 1
ATOM 530 C C . THR A 1 71 ? -8.397 -1.149 5.458 1.00 96.50 71 THR A C 1
ATOM 532 O O . THR A 1 71 ? -9.548 -1.085 5.893 1.00 96.50 71 THR A O 1
ATOM 535 N N . TRP A 1 72 ? -7.344 -1.441 6.212 1.00 97.81 72 TRP A N 1
ATOM 536 C CA . TRP A 1 72 ? -7.392 -1.613 7.655 1.00 97.81 72 TRP A CA 1
ATOM 537 C C . TRP A 1 72 ? -6.391 -0.676 8.312 1.00 97.81 72 TRP A C 1
ATOM 539 O O . TRP A 1 72 ? -5.297 -0.477 7.785 1.00 97.81 72 TRP A O 1
ATOM 549 N N . ILE A 1 73 ? -6.784 -0.118 9.455 1.00 96.50 73 ILE A N 1
ATOM 550 C CA . ILE A 1 73 ? -5.922 0.675 10.334 1.00 96.50 73 ILE A CA 1
ATOM 551 C C . ILE A 1 73 ? -5.977 0.040 11.716 1.00 96.50 73 ILE A C 1
ATOM 553 O O . ILE A 1 73 ? -7.071 -0.187 12.237 1.00 96.50 73 ILE A O 1
ATOM 557 N N . ASP A 1 74 ? -4.817 -0.289 12.284 1.00 96.56 74 ASP A N 1
ATOM 558 C CA . ASP A 1 74 ? -4.699 -1.013 13.557 1.00 96.56 74 ASP A CA 1
ATOM 559 C C . ASP A 1 74 ? -5.603 -2.272 13.606 1.00 96.56 74 ASP A C 1
ATOM 561 O O . ASP A 1 74 ? -6.246 -2.592 14.609 1.00 96.56 74 ASP A O 1
ATOM 565 N N . GLY A 1 75 ? -5.704 -2.982 12.475 1.00 96.88 75 GLY A N 1
ATOM 566 C CA . GLY A 1 75 ? -6.522 -4.189 12.323 1.00 96.88 75 GLY A CA 1
ATOM 567 C C . GLY A 1 75 ? -8.030 -3.946 12.195 1.00 96.88 75 GLY A C 1
ATOM 568 O O . GLY A 1 75 ? -8.789 -4.905 12.061 1.00 96.88 75 GLY A O 1
ATOM 569 N N . GLN A 1 76 ? -8.488 -2.692 12.198 1.00 96.56 76 GLN A N 1
ATOM 570 C CA . GLN A 1 76 ? -9.897 -2.340 12.025 1.00 96.56 76 GLN A CA 1
ATOM 571 C C . GLN A 1 76 ? -10.195 -1.952 10.573 1.00 96.56 76 GLN A C 1
ATOM 573 O O . GLN A 1 76 ? -9.492 -1.102 10.023 1.00 96.56 76 GLN A O 1
ATOM 578 N N . PRO A 1 77 ? -11.236 -2.523 9.938 1.00 95.19 77 PRO A N 1
ATOM 579 C CA . PRO A 1 77 ? -11.598 -2.164 8.573 1.00 95.19 77 PRO A CA 1
ATOM 580 C C . PRO A 1 77 ? -12.084 -0.711 8.494 1.00 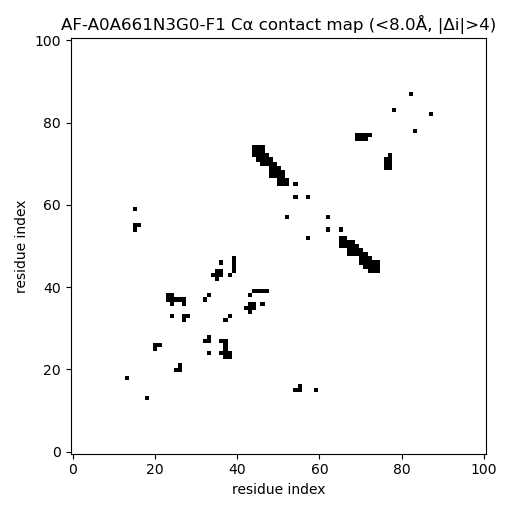95.19 77 PRO A C 1
ATOM 582 O O . PRO A 1 77 ? -12.907 -0.265 9.297 1.00 95.19 77 PRO A O 1
ATOM 585 N N . VAL A 1 78 ? -11.606 0.017 7.488 1.00 92.75 78 VAL A N 1
ATOM 586 C CA . VAL A 1 78 ? -12.016 1.393 7.197 1.00 92.75 78 VAL A CA 1
ATOM 587 C C . VAL A 1 78 ? -13.307 1.388 6.378 1.00 92.75 78 VAL A C 1
ATOM 589 O O . VAL A 1 78 ? -13.395 0.754 5.327 1.00 92.75 78 VAL A O 1
ATOM 592 N N . ASP A 1 79 ? -14.313 2.140 6.831 1.00 88.25 79 ASP A N 1
ATOM 593 C CA . ASP A 1 79 ? -15.546 2.365 6.070 1.00 88.25 79 ASP A CA 1
ATOM 594 C C . ASP A 1 79 ? -15.325 3.456 5.013 1.00 88.25 79 ASP A C 1
ATOM 596 O O . ASP A 1 79 ? -15.352 4.651 5.311 1.00 88.25 79 ASP A O 1
ATOM 600 N N . THR A 1 80 ? -15.102 3.040 3.768 1.00 81.62 80 THR A N 1
ATOM 601 C CA . THR A 1 80 ? -14.821 3.930 2.629 1.00 81.62 80 THR A CA 1
ATOM 602 C C . THR A 1 80 ? -16.080 4.475 1.945 1.00 81.62 80 THR A C 1
ATOM 604 O O . THR A 1 80 ? -15.987 5.208 0.956 1.00 81.62 80 THR A O 1
ATOM 607 N N . ARG A 1 81 ? -17.286 4.163 2.446 1.00 79.75 81 ARG A N 1
ATOM 608 C CA . ARG A 1 81 ? -18.537 4.666 1.857 1.00 79.75 81 ARG A CA 1
ATOM 609 C C . ARG A 1 81 ? -18.646 6.181 2.027 1.00 79.75 81 ARG A C 1
ATOM 611 O O . ARG A 1 81 ? -18.411 6.722 3.105 1.00 79.75 81 ARG A O 1
ATOM 618 N N . ARG A 1 82 ? -19.138 6.869 0.985 1.00 69.31 82 ARG A N 1
ATOM 619 C CA . ARG A 1 82 ? -19.406 8.326 1.009 1.00 69.31 82 ARG A CA 1
ATOM 620 C C . ARG A 1 82 ? -20.294 8.764 2.176 1.00 69.31 82 ARG A C 1
ATOM 622 O O . ARG A 1 82 ? -20.139 9.873 2.677 1.00 69.31 82 ARG A O 1
ATOM 629 N N . VAL A 1 83 ? -21.225 7.911 2.597 1.00 70.25 83 VAL A N 1
ATOM 630 C CA . VAL A 1 83 ? -22.108 8.159 3.738 1.00 70.25 83 VAL A CA 1
ATOM 631 C C . VAL A 1 83 ? -21.992 6.982 4.698 1.00 70.25 83 VAL A C 1
ATOM 633 O O . VAL A 1 83 ? -22.379 5.862 4.370 1.00 70.25 83 VAL A O 1
ATOM 636 N N . SER A 1 84 ? -21.476 7.252 5.894 1.00 72.25 84 SER A N 1
ATOM 637 C CA . SER A 1 84 ? -21.332 6.281 6.977 1.00 72.25 84 SER A CA 1
ATOM 638 C C . SER A 1 84 ? -21.972 6.823 8.259 1.00 72.25 84 SER A C 1
ATOM 640 O O . SER A 1 84 ? -22.073 8.038 8.464 1.00 72.25 84 SER A O 1
ATOM 642 N N . ARG A 1 85 ? -22.426 5.927 9.148 1.00 69.50 85 ARG A N 1
ATOM 643 C CA . ARG A 1 85 ? -22.994 6.313 10.457 1.00 69.50 85 ARG A CA 1
ATOM 644 C C . ARG A 1 85 ? -22.036 7.193 11.288 1.00 69.50 85 ARG A C 1
ATOM 646 O O . ARG A 1 85 ? -22.514 8.180 11.852 1.00 69.50 85 ARG A O 1
ATOM 653 N N . PRO A 1 86 ? -20.716 6.915 11.342 1.00 68.31 86 PRO A N 1
ATOM 654 C CA . PRO A 1 86 ? -19.750 7.798 11.998 1.00 68.31 86 PRO A CA 1
ATOM 655 C C . PRO A 1 86 ? -19.722 9.212 11.400 1.00 68.31 86 PRO A C 1
ATOM 657 O O . PRO A 1 86 ? -19.840 10.181 12.152 1.00 68.31 86 PRO A O 1
ATOM 660 N N . ASN A 1 87 ? -19.673 9.345 10.068 1.00 68.50 87 ASN A N 1
ATOM 661 C CA . ASN A 1 87 ? -19.620 10.648 9.388 1.00 68.50 87 ASN A CA 1
ATOM 662 C C . ASN A 1 87 ? -20.885 11.487 9.647 1.00 68.50 87 ASN A C 1
ATOM 664 O O . ASN A 1 87 ? -20.798 12.690 9.893 1.00 68.50 87 ASN A O 1
ATOM 668 N N . LEU A 1 88 ? -22.058 10.843 9.689 1.00 76.12 88 LEU A N 1
ATOM 669 C CA . LEU A 1 88 ? -23.323 11.477 10.086 1.00 76.12 88 LEU A CA 1
ATOM 670 C C . LEU A 1 88 ? -23.287 11.998 11.528 1.00 76.12 88 LEU A C 1
ATOM 672 O O . LEU A 1 88 ? -23.763 13.099 11.802 1.00 76.12 88 LEU A O 1
ATOM 676 N N . SER A 1 89 ? -22.704 11.235 12.456 1.00 76.31 89 SER A N 1
ATOM 677 C CA . SER A 1 89 ? -22.600 11.656 13.857 1.00 76.31 89 SER A CA 1
ATOM 678 C C . SER A 1 89 ? -21.691 12.879 14.039 1.00 76.31 89 SER A C 1
ATOM 680 O O . SER A 1 89 ? -22.007 13.754 14.846 1.00 76.31 89 SER A O 1
ATOM 682 N N . ILE A 1 90 ? -20.606 12.976 13.260 1.00 78.69 90 ILE A N 1
ATOM 683 C CA . ILE A 1 90 ? -19.694 14.129 13.252 1.00 78.69 90 ILE A CA 1
ATOM 684 C C . ILE A 1 90 ? -20.422 15.366 12.722 1.00 78.69 90 ILE A C 1
ATOM 686 O O . ILE A 1 90 ? -20.408 16.406 13.380 1.00 78.69 90 ILE A O 1
ATOM 690 N N . ALA A 1 91 ? -21.126 15.241 11.592 1.00 77.94 91 ALA A N 1
ATOM 691 C CA . ALA A 1 91 ? -21.919 16.332 11.029 1.00 77.94 91 ALA A CA 1
ATOM 692 C C . ALA A 1 91 ? -22.997 16.828 12.013 1.00 77.94 91 ALA A C 1
ATOM 694 O O . ALA A 1 91 ? -23.125 18.030 12.240 1.00 77.94 91 ALA A O 1
ATOM 695 N N . LEU A 1 92 ? -23.719 15.915 12.675 1.00 80.00 92 LEU A N 1
ATOM 696 C CA . LEU A 1 92 ? -24.719 16.265 13.692 1.00 80.00 92 LEU A CA 1
ATOM 697 C C . LEU A 1 92 ? -24.106 16.969 14.911 1.00 80.00 92 LEU A C 1
ATOM 699 O O . LEU A 1 92 ? -24.705 17.909 15.434 1.00 80.00 92 LEU A O 1
ATOM 703 N N . ARG A 1 93 ? -22.923 16.540 15.374 1.00 84.31 93 ARG A N 1
ATOM 704 C CA . ARG A 1 93 ? -22.204 17.215 16.470 1.00 84.31 93 ARG A CA 1
ATOM 705 C C . ARG A 1 93 ? -21.781 18.629 16.076 1.00 84.31 93 ARG A C 1
ATOM 707 O O . ARG A 1 93 ? -21.982 19.539 16.875 1.00 84.31 93 ARG A O 1
ATOM 714 N N . ALA A 1 94 ? -21.270 18.818 14.859 1.00 77.25 94 ALA A N 1
ATOM 715 C CA . ALA A 1 94 ? -20.895 20.135 14.346 1.00 77.25 94 ALA A CA 1
ATOM 716 C C . ALA A 1 94 ? -22.108 21.079 14.262 1.00 77.25 94 ALA A C 1
ATOM 718 O O . ALA A 1 94 ? -22.053 22.196 14.771 1.00 77.25 94 ALA A O 1
ATOM 719 N N . VAL A 1 95 ? -23.240 20.605 13.723 1.00 84.12 95 VAL A N 1
ATOM 720 C CA . VAL A 1 95 ? -24.492 21.384 13.663 1.00 84.12 95 VAL A CA 1
ATOM 721 C C . VAL A 1 95 ? -24.993 21.746 15.063 1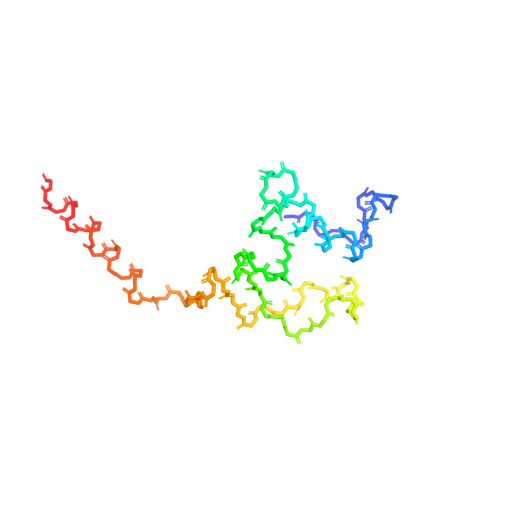.00 84.12 95 VAL A C 1
ATOM 723 O O . VAL A 1 95 ? -25.352 22.895 15.306 1.00 84.12 95 VAL A O 1
ATOM 726 N N . ARG A 1 96 ? -24.974 20.802 16.015 1.00 87.94 96 ARG A N 1
ATOM 727 C CA . ARG A 1 96 ? -25.364 21.074 17.410 1.00 87.94 96 ARG A CA 1
ATOM 728 C C . ARG A 1 96 ? -24.450 22.092 18.092 1.00 87.94 96 ARG A C 1
ATOM 730 O O . ARG A 1 96 ? -24.950 22.924 18.836 1.00 87.94 96 ARG A O 1
ATOM 737 N N . GLN A 1 97 ? -23.141 22.051 17.837 1.00 83.25 97 GLN A N 1
ATOM 738 C CA . GLN A 1 97 ? -22.203 23.053 18.356 1.00 83.25 97 GLN A CA 1
ATOM 739 C C . GLN A 1 97 ? -22.423 24.442 17.747 1.00 83.25 97 GLN A C 1
ATOM 741 O O . GLN A 1 97 ? -22.250 25.432 18.449 1.00 83.25 97 GLN A O 1
ATOM 746 N N . MET A 1 98 ? -22.813 24.528 16.471 1.00 76.25 98 MET A N 1
ATOM 747 C CA . MET A 1 98 ? -23.141 25.803 15.826 1.00 76.25 98 MET A CA 1
ATOM 748 C C . MET A 1 98 ? -24.468 26.385 16.317 1.00 76.25 98 MET A C 1
ATOM 750 O O . MET A 1 98 ? -24.551 27.588 16.502 1.00 76.25 98 MET A O 1
ATOM 754 N N . ALA A 1 99 ? -25.481 25.547 16.550 1.00 77.06 99 ALA A N 1
ATOM 755 C CA . ALA A 1 99 ? -26.787 25.978 17.056 1.00 77.06 99 ALA A CA 1
ATOM 756 C C . ALA A 1 99 ? -26.785 26.336 18.556 1.00 77.06 99 ALA A C 1
ATOM 758 O O . ALA A 1 99 ? -27.738 26.933 19.043 1.00 77.06 99 ALA A O 1
ATOM 759 N N . ALA A 1 100 ? -25.742 25.940 19.291 1.00 72.12 100 ALA A N 1
ATOM 760 C CA . ALA A 1 100 ? -25.530 26.290 20.696 1.00 72.12 100 ALA A CA 1
ATOM 761 C C . ALA A 1 100 ? -24.696 27.578 20.886 1.00 72.12 100 ALA A C 1
ATOM 763 O O . ALA A 1 100 ? -24.315 27.889 22.016 1.00 72.12 100 ALA A O 1
ATOM 764 N N . ARG A 1 101 ? -24.384 28.291 19.795 1.00 54.38 101 ARG A N 1
ATOM 765 C CA . ARG A 1 101 ? -23.811 29.645 19.779 1.00 54.38 101 ARG A CA 1
ATOM 766 C C . ARG A 1 101 ? -24.889 30.655 19.417 1.00 54.38 101 ARG A C 1
ATOM 768 O O . ARG A 1 101 ? -24.783 31.787 19.929 1.00 54.38 101 ARG A O 1
#

pLDDT: mean 89.67, std 11.78, range [49.88, 98.56]

Radius of gyration: 19.14 Å; Cα contacts (8 Å, |Δi|>4): 83; chains: 1; bounding box: 44×39×43 Å

Secondary structure (DSSP, 8-state):
----SS-S-GGGPPPHHHHHHHTTHHHHHHTT-TTTSSS--TTS---EEEESS-GGGS-GGGGGG--EEEEEETTEEP---SS-HHHHHHHHHHHHHHHT-

Sequence (101 aa):
PRRGDEPLAPTERLTVAEAFAAMTTHAARQLGVEEHRGSLEQGKAADLVLLSRNPFDTAPEDLGDIEVLGTWIDGQPVDTRRVSRPNLSIALRAVRQMAAR

Foldseek 3Di:
DPPDPDDPDPVPDDDLVRVLQVVAQVVCVVVVNNQATRDPDPPHFPWDWDWPDDSNPDDPVCSVVIDTPWTDTSNHTDDPDPDDPVVVVVVVVVVVVVVVD

Solvent-accessible surface area (backbone atoms only — not comparable to full-atom values): 6346 Å² total; per-residue (Å²): 130,93,86,61,96,69,70,95,53,72,89,72,63,71,53,68,67,55,50,51,35,50,74,23,46,50,43,18,51,77,68,74,38,48,87,42,33,46,54,95,52,93,88,31,47,46,60,48,72,42,60,74,56,61,70,91,82,44,56,82,88,53,53,84,72,53,46,76,76,43,42,29,55,74,66,41,77,60,83,84,58,96,78,44,75,68,59,52,52,51,53,52,50,52,52,52,59,59,74,75,106

Nearest PDB structures (foldseek):
  3ooq-assembly1_E  TM=8.919E-01  e=3.332E-04  Thermotoga maritima MSB8
  2puz-assembly1_A  TM=8.121E-01  e=8.644E-03  Agrobacterium fabrum str. C58
  3mtw-assembly1_A  TM=8.594E-01  e=1.637E-02  Caulobacter vibrioides
  4v1y-assembly2_G  TM=7.071E-01  e=5.187E-03  Pseudomonas sp. ADP
  2oof-assembly1_A  TM=8.067E-01  e=1.982E-02  unidentified